Protein AF-A0A8H7SS53-F1 (afdb_monomer_lite)

Secondary structure (DSSP, 8-state):
-HHHHHHHHHHHHHHHHHHHHHHHHHHHGGGS-TTSGGGGTS--HHHHHHHHHHHHHHHHHHHHHHHHHHHHHHHHHHTT-

Sequence (81 aa):
MATDKAVGAIGCFITLGIFVYYSTWTLIMPFVDEGHPLHQYFPSWKYAVKIPLIIAIFLFTIVFTFLSLIMIKTNRTTRIY

InterPro domains:
  IPR009914 Dolichol phosphate-mannose biosynthesis regulatory [PF07297] (3-76)
  IPR009914 Dolichol phosphate-mannose biosynthesis regulatory [PTHR15039] (1-77)

Foldseek 3Di:
DVVVVVVVVVVVVVVVVVVVVLCCLQPVQVVDDPPDPVCVVHPHNVVSVVVVVVVVVVVVVVVVVVVVVVVVVVVVVVVVD

Radius of gyration: 21.92 Å; chains: 1; bounding box: 36×45×58 Å

Structure (mmCIF, N/CA/C/O backbone):
data_AF-A0A8H7SS53-F1
#
_entry.id   AF-A0A8H7SS53-F1
#
loop_
_atom_site.group_PDB
_atom_site.id
_atom_site.type_symbol
_atom_site.label_atom_id
_atom_site.label_alt_id
_atom_site.label_comp_id
_atom_site.label_asym_id
_atom_site.label_entity_id
_atom_site.label_seq_id
_atom_site.pdbx_PDB_ins_code
_atom_site.Cartn_x
_atom_site.Cartn_y
_atom_site.Cartn_z
_atom_site.occupancy
_atom_site.B_iso_or_equiv
_atom_site.auth_seq_id
_atom_site.auth_comp_id
_atom_site.auth_asym_id
_atom_site.auth_atom_id
_atom_site.pdbx_PDB_model_num
ATOM 1 N N . MET A 1 1 ? 15.856 24.437 -2.857 1.00 60.66 1 MET A N 1
ATOM 2 C CA . MET A 1 1 ? 14.989 24.889 -3.972 1.00 60.66 1 MET A CA 1
ATOM 3 C C . MET A 1 1 ? 15.011 23.955 -5.179 1.00 60.66 1 MET A C 1
ATOM 5 O O . MET A 1 1 ? 13.959 23.414 -5.485 1.00 60.66 1 MET A O 1
ATOM 9 N N . ALA A 1 2 ? 16.132 23.747 -5.890 1.00 66.81 2 ALA A N 1
ATOM 10 C CA . ALA A 1 2 ? 16.157 22.815 -7.036 1.00 66.81 2 ALA A CA 1
ATOM 11 C C . ALA A 1 2 ? 15.998 21.340 -6.609 1.00 66.81 2 ALA A C 1
ATOM 13 O O . ALA A 1 2 ? 15.266 20.589 -7.248 1.00 66.81 2 ALA A O 1
ATOM 14 N N . THR A 1 3 ? 16.603 20.959 -5.479 1.00 81.44 3 THR A N 1
ATOM 15 C CA . THR A 1 3 ? 16.496 19.616 -4.886 1.00 81.44 3 THR A CA 1
ATOM 16 C C . THR A 1 3 ? 15.055 19.247 -4.530 1.00 81.44 3 THR A C 1
ATOM 18 O O . THR A 1 3 ? 14.601 18.165 -4.882 1.00 81.44 3 THR A O 1
ATOM 21 N N . ASP A 1 4 ? 14.296 20.169 -3.930 1.00 86.31 4 ASP A N 1
ATOM 22 C CA . ASP A 1 4 ? 12.901 19.929 -3.524 1.00 86.31 4 ASP A CA 1
ATOM 23 C C . ASP A 1 4 ? 11.995 19.681 -4.741 1.00 86.31 4 ASP A C 1
ATOM 25 O O . ASP A 1 4 ? 11.148 18.787 -4.738 1.00 86.31 4 ASP A O 1
ATOM 29 N N . LYS A 1 5 ? 12.226 20.428 -5.830 1.00 84.25 5 LYS A N 1
ATOM 30 C CA . LYS A 1 5 ? 11.510 20.257 -7.103 1.00 84.25 5 LYS A CA 1
ATOM 31 C C . LYS A 1 5 ? 11.858 18.935 -7.790 1.00 84.25 5 LYS A C 1
ATOM 33 O O . LYS A 1 5 ? 10.970 18.299 -8.349 1.00 84.25 5 LYS A O 1
ATOM 38 N N . ALA A 1 6 ? 13.121 18.510 -7.733 1.00 91.00 6 ALA A N 1
ATOM 39 C CA . ALA A 1 6 ? 13.555 17.233 -8.295 1.00 91.00 6 ALA A CA 1
ATOM 40 C C . ALA A 1 6 ? 12.940 16.045 -7.541 1.00 91.00 6 ALA A C 1
ATOM 42 O O . ALA A 1 6 ? 12.410 15.134 -8.172 1.00 91.00 6 ALA A O 1
ATOM 43 N N . VAL A 1 7 ? 12.928 16.084 -6.204 1.00 91.88 7 VAL A N 1
ATOM 44 C CA . VAL A 1 7 ? 12.282 15.052 -5.374 1.00 91.88 7 VAL A CA 1
ATOM 45 C C . VAL A 1 7 ? 10.782 14.983 -5.664 1.00 91.88 7 VAL A C 1
ATOM 47 O O . VAL A 1 7 ? 10.247 13.892 -5.852 1.00 91.88 7 VAL A O 1
ATOM 50 N N . GLY A 1 8 ? 10.116 16.136 -5.783 1.00 90.50 8 GLY A N 1
ATOM 51 C CA . GLY A 1 8 ? 8.703 16.197 -6.161 1.00 90.50 8 GLY A CA 1
ATOM 52 C C . GLY A 1 8 ? 8.426 15.613 -7.550 1.00 90.50 8 GLY A C 1
ATOM 53 O O . GLY A 1 8 ? 7.497 14.823 -7.709 1.00 90.50 8 GLY A O 1
ATOM 54 N N . ALA A 1 9 ? 9.254 15.939 -8.547 1.00 92.25 9 ALA A N 1
ATOM 55 C CA . ALA A 1 9 ? 9.119 15.394 -9.897 1.00 92.25 9 ALA A CA 1
ATOM 56 C C . ALA A 1 9 ? 9.322 13.870 -9.920 1.00 92.25 9 ALA A C 1
ATOM 58 O O . ALA A 1 9 ? 8.498 13.153 -10.485 1.00 92.25 9 ALA A O 1
ATOM 59 N N . ILE A 1 10 ? 10.364 13.366 -9.251 1.00 94.12 10 ILE A N 1
ATOM 60 C CA . ILE A 1 10 ? 10.638 11.927 -9.131 1.00 94.12 10 ILE A CA 1
ATOM 61 C C . ILE A 1 10 ? 9.469 11.214 -8.442 1.00 94.12 10 ILE A C 1
ATOM 63 O O . ILE A 1 10 ? 8.969 10.217 -8.960 1.00 94.12 10 ILE A O 1
ATOM 67 N N . GLY A 1 11 ? 8.981 11.750 -7.320 1.00 94.38 11 GLY A N 1
ATOM 68 C CA . GLY A 1 11 ? 7.818 11.207 -6.618 1.00 94.38 11 GLY A CA 1
ATOM 69 C C . GLY A 1 11 ? 6.563 11.176 -7.494 1.00 94.38 11 GLY A C 1
ATOM 70 O O . GLY A 1 11 ? 5.813 10.199 -7.454 1.00 94.38 11 GLY A O 1
ATOM 71 N N . CYS A 1 12 ? 6.367 12.193 -8.338 1.00 94.75 12 CYS A N 1
ATOM 72 C CA . CYS A 1 12 ? 5.255 12.251 -9.284 1.00 94.75 12 CYS A CA 1
ATOM 73 C C . CYS A 1 12 ? 5.343 11.126 -10.326 1.00 94.75 12 CYS A C 1
ATOM 75 O O . CYS A 1 12 ? 4.377 10.387 -10.506 1.00 94.75 12 CYS A O 1
ATOM 77 N N . PHE A 1 13 ? 6.511 10.923 -10.945 1.00 95.31 13 PHE A N 1
ATOM 78 C CA . PHE A 1 13 ? 6.708 9.837 -11.912 1.00 95.31 13 PHE A CA 1
ATOM 79 C C . PHE A 1 13 ? 6.561 8.449 -11.282 1.00 95.31 13 PHE A C 1
ATOM 81 O O . PHE A 1 13 ? 5.932 7.573 -11.877 1.00 95.31 13 PHE A O 1
ATOM 88 N N . ILE A 1 14 ? 7.084 8.250 -10.069 1.00 95.75 14 ILE A N 1
ATOM 89 C CA . ILE A 1 14 ? 6.925 6.991 -9.327 1.00 95.75 14 ILE A CA 1
ATOM 90 C C . ILE A 1 14 ? 5.443 6.721 -9.059 1.00 95.75 14 ILE A C 1
ATOM 92 O O . ILE A 1 14 ? 4.941 5.638 -9.359 1.00 95.75 14 ILE A O 1
ATOM 96 N N . THR A 1 15 ? 4.730 7.718 -8.534 1.00 94.56 15 THR A N 1
ATOM 97 C CA . THR A 1 15 ? 3.297 7.605 -8.233 1.00 94.56 15 THR A CA 1
ATOM 98 C C . THR A 1 15 ? 2.494 7.313 -9.497 1.00 94.56 15 THR A C 1
ATOM 100 O O . THR A 1 15 ? 1.630 6.439 -9.481 1.00 94.56 15 THR A O 1
ATOM 103 N N . LEU A 1 16 ? 2.815 7.983 -10.607 1.00 95.56 16 LEU A N 1
ATOM 104 C CA . LEU A 1 16 ? 2.189 7.747 -11.905 1.00 95.56 16 LEU A CA 1
ATOM 105 C C . LEU A 1 16 ? 2.407 6.302 -12.382 1.00 95.56 16 LEU A C 1
ATOM 107 O O . LEU A 1 16 ? 1.456 5.646 -12.801 1.00 95.56 16 LEU A O 1
ATOM 111 N N . GLY A 1 17 ? 3.633 5.781 -12.273 1.00 94.75 17 GLY A N 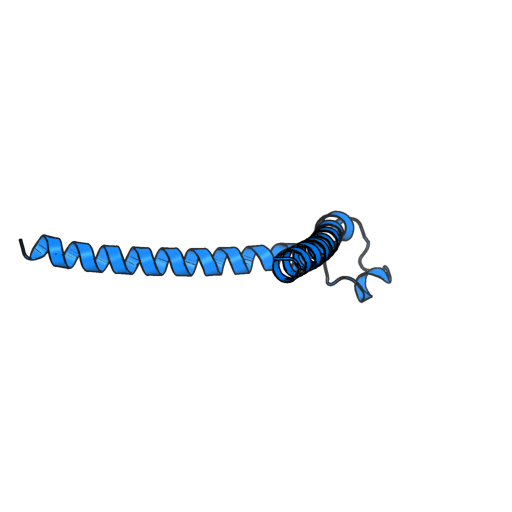1
ATOM 112 C CA . GLY A 1 17 ? 3.954 4.401 -12.645 1.00 94.75 17 GLY A CA 1
ATOM 113 C C . GLY A 1 17 ? 3.175 3.372 -11.822 1.00 94.75 17 GLY A C 1
ATOM 114 O O . GLY A 1 17 ? 2.565 2.462 -12.385 1.00 94.75 17 GLY A O 1
ATOM 115 N N . ILE A 1 18 ? 3.126 3.555 -10.498 1.00 91.81 18 ILE A N 1
ATOM 116 C CA . ILE A 1 18 ? 2.359 2.685 -9.592 1.00 91.81 18 ILE A CA 1
ATOM 117 C C . ILE A 1 18 ? 0.860 2.757 -9.916 1.00 91.81 18 ILE A C 1
ATOM 119 O O . ILE A 1 18 ? 0.194 1.723 -9.978 1.00 91.81 18 ILE A O 1
ATOM 123 N N . PHE A 1 19 ? 0.331 3.958 -10.162 1.00 89.19 19 PHE A N 1
ATOM 124 C CA . PHE A 1 19 ? -1.074 4.166 -10.507 1.00 89.19 19 PHE A CA 1
ATOM 125 C C . PHE A 1 19 ? -1.460 3.457 -11.808 1.00 89.19 19 PHE A C 1
ATOM 127 O O . PHE A 1 19 ? -2.478 2.761 -11.848 1.00 89.19 19 PHE A O 1
ATOM 134 N N . VAL A 1 20 ? -0.647 3.592 -12.859 1.00 91.12 20 VAL A N 1
ATOM 135 C CA . VAL A 1 20 ? -0.896 2.930 -14.147 1.00 91.12 20 VAL A CA 1
ATOM 136 C C . VAL A 1 20 ? -0.819 1.414 -13.991 1.00 91.12 20 VAL A C 1
ATOM 138 O O . VAL A 1 20 ? -1.716 0.718 -14.467 1.00 91.12 20 VAL A O 1
ATOM 141 N N . TYR A 1 21 ? 0.186 0.897 -13.277 1.00 87.94 21 TYR A N 1
ATOM 142 C CA . TYR A 1 21 ? 0.318 -0.536 -13.008 1.00 87.94 21 TYR A CA 1
ATOM 143 C C . TYR A 1 21 ? -0.912 -1.089 -12.278 1.00 87.94 21 TYR A C 1
ATOM 145 O O . TYR A 1 21 ? -1.509 -2.070 -12.717 1.00 87.94 21 TYR A O 1
ATOM 153 N N . TYR A 1 22 ? -1.339 -0.427 -11.202 1.00 85.56 22 TYR A N 1
ATOM 154 C CA . TYR A 1 22 ? -2.462 -0.879 -10.385 1.00 85.56 22 TYR A CA 1
ATOM 155 C C . TYR A 1 22 ? -3.814 -0.751 -11.105 1.00 85.56 22 TYR A C 1
ATOM 157 O O . TYR A 1 22 ? -4.658 -1.643 -11.000 1.00 85.56 22 TYR A O 1
ATOM 165 N N . SER A 1 23 ? -4.010 0.321 -11.879 1.00 84.06 23 SER A N 1
ATOM 166 C CA . SER A 1 23 ? -5.221 0.526 -12.689 1.00 84.06 23 SER A CA 1
ATOM 167 C C . SER A 1 23 ? -5.329 -0.517 -13.797 1.00 84.06 23 SER A C 1
ATOM 169 O O . SER A 1 23 ? -6.377 -1.134 -13.960 1.00 84.06 23 SER A O 1
ATOM 171 N N . THR A 1 24 ? -4.227 -0.772 -14.506 1.00 84.56 24 THR A N 1
ATOM 172 C CA . THR A 1 24 ? -4.139 -1.829 -15.524 1.00 84.56 24 THR A CA 1
ATOM 173 C C . THR A 1 24 ? -4.421 -3.189 -14.894 1.00 84.56 24 THR A C 1
ATOM 175 O O . THR A 1 24 ? -5.252 -3.942 -15.391 1.00 84.56 24 THR A O 1
ATOM 178 N N . TRP A 1 25 ? -3.794 -3.484 -13.753 1.00 81.88 25 TRP A N 1
ATOM 179 C CA . TRP A 1 25 ? -3.994 -4.738 -13.035 1.00 81.88 25 TRP A CA 1
ATOM 180 C C . TRP A 1 25 ? -5.455 -4.938 -12.601 1.00 81.88 25 TRP A C 1
ATOM 182 O O . TRP A 1 25 ? -6.008 -6.013 -12.807 1.00 81.88 25 TRP A O 1
ATOM 192 N N . THR A 1 26 ? -6.107 -3.905 -12.066 1.00 81.06 26 THR A N 1
ATOM 193 C CA . THR A 1 26 ? -7.495 -3.991 -11.576 1.00 81.06 26 THR A CA 1
ATOM 194 C C . THR A 1 26 ? -8.520 -4.053 -12.709 1.00 81.06 26 THR A C 1
ATOM 196 O O . THR A 1 26 ? -9.503 -4.782 -12.600 1.00 81.06 26 THR A O 1
ATOM 199 N N . LEU A 1 27 ? -8.309 -3.294 -13.790 1.00 82.88 27 LEU A N 1
ATOM 200 C CA . LEU A 1 27 ? -9.269 -3.184 -14.890 1.00 82.88 27 LEU A CA 1
ATOM 201 C C . LEU A 1 27 ? -9.103 -4.277 -15.945 1.00 82.88 27 LEU A C 1
ATOM 203 O O . LEU A 1 27 ? -10.104 -4.708 -16.499 1.00 82.88 27 LEU A O 1
ATOM 207 N N . ILE A 1 28 ? -7.878 -4.725 -16.239 1.00 79.56 28 ILE A N 1
ATOM 208 C CA . ILE A 1 28 ? -7.618 -5.665 -17.343 1.00 79.56 28 ILE A CA 1
ATOM 209 C C . ILE A 1 28 ? -7.670 -7.124 -16.882 1.00 79.56 28 ILE A C 1
ATOM 211 O O . ILE A 1 28 ? -8.245 -7.953 -17.583 1.00 79.56 28 ILE A O 1
ATOM 215 N N . MET A 1 29 ? -7.147 -7.457 -15.694 1.00 75.94 29 MET A N 1
ATOM 216 C CA . MET A 1 29 ? -7.144 -8.847 -15.212 1.00 75.94 29 MET A CA 1
ATOM 217 C C . MET A 1 29 ? -8.509 -9.550 -15.126 1.00 75.94 29 MET A C 1
ATOM 219 O O . MET A 1 29 ? -8.507 -10.758 -15.348 1.00 75.94 29 MET A O 1
ATOM 223 N N . PRO A 1 30 ? -9.663 -8.908 -14.827 1.00 74.88 30 PRO A N 1
ATOM 224 C CA . PRO A 1 30 ? -10.944 -9.625 -14.839 1.00 74.88 30 PRO A CA 1
ATOM 225 C C . PRO A 1 30 ? -11.363 -10.119 -16.234 1.00 74.88 30 PRO A C 1
ATOM 227 O O . PRO A 1 30 ? -12.272 -10.937 -16.326 1.00 74.88 30 PRO A O 1
ATOM 230 N N . PHE A 1 31 ? -10.719 -9.641 -17.303 1.00 75.38 31 PHE A N 1
ATOM 231 C CA . PHE A 1 31 ? -11.003 -10.028 -18.687 1.00 75.38 31 PHE A CA 1
ATOM 232 C C . PHE A 1 31 ? -9.942 -10.967 -19.289 1.00 75.38 31 PHE A C 1
ATOM 234 O O . PHE A 1 31 ? -10.049 -11.326 -20.459 1.00 75.38 31 PHE A O 1
ATOM 241 N N . VAL A 1 32 ? -8.906 -11.340 -18.527 1.00 72.69 32 VAL A N 1
ATOM 242 C CA . VAL A 1 32 ? -7.822 -12.228 -18.978 1.00 72.69 32 VAL A CA 1
ATOM 243 C C . VAL A 1 32 ? -8.035 -13.626 -18.402 1.00 72.69 32 VAL A C 1
ATOM 245 O O . VAL A 1 32 ? -8.134 -13.788 -17.187 1.00 72.69 32 VAL A O 1
ATOM 248 N N . ASP A 1 33 ? -8.050 -14.640 -19.267 1.00 72.44 33 ASP A N 1
ATOM 249 C CA . ASP A 1 33 ? -8.236 -16.036 -18.863 1.00 72.44 33 ASP A CA 1
ATOM 250 C C . ASP A 1 33 ? -7.086 -16.567 -17.989 1.00 72.44 33 ASP A C 1
ATOM 252 O O . ASP A 1 33 ? -5.908 -16.236 -18.177 1.00 72.44 33 ASP A O 1
ATOM 256 N N . GLU A 1 34 ? -7.432 -17.462 -17.059 1.00 66.50 34 GLU A N 1
ATOM 257 C CA . GLU A 1 34 ? -6.531 -18.031 -16.041 1.00 66.50 34 GLU A CA 1
ATOM 258 C C . GLU A 1 34 ? -5.351 -18.841 -16.627 1.00 66.50 34 GLU A C 1
ATOM 260 O O . GLU A 1 34 ? -4.364 -19.085 -15.936 1.00 66.50 34 GLU A O 1
ATOM 265 N N . GLY A 1 35 ? -5.412 -19.225 -17.909 1.00 67.06 35 GLY A N 1
ATOM 266 C CA . GLY A 1 35 ? -4.358 -19.966 -18.620 1.00 67.06 35 GLY A CA 1
ATOM 267 C C . GLY A 1 35 ? -3.334 -19.107 -19.374 1.00 67.06 35 GLY A C 1
ATOM 268 O O . GLY A 1 35 ? -2.438 -19.655 -20.016 1.00 67.06 35 GLY A O 1
ATOM 269 N N . HIS A 1 36 ? -3.454 -17.775 -19.346 1.00 69.12 36 HIS A N 1
ATOM 270 C CA . HIS A 1 36 ? -2.580 -16.889 -20.120 1.00 69.12 36 HIS A CA 1
ATOM 271 C C . HIS A 1 36 ? -1.243 -16.624 -19.390 1.00 69.12 36 HIS A C 1
ATOM 273 O O . HIS A 1 36 ? -1.266 -16.325 -18.193 1.00 69.12 36 HIS A O 1
ATOM 279 N N . PRO A 1 37 ? -0.080 -16.584 -20.078 1.00 71.19 37 PRO A N 1
ATOM 280 C CA 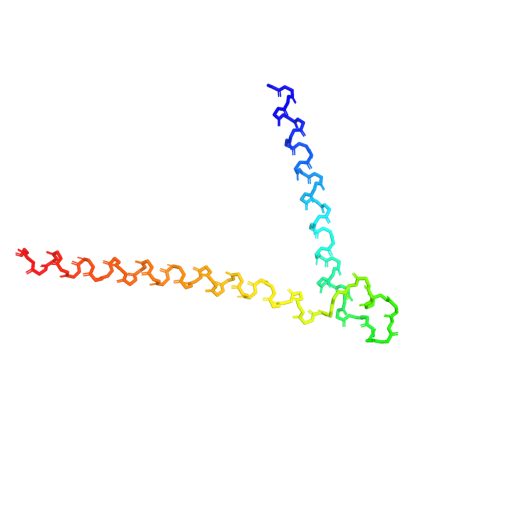. PRO A 1 37 ? 1.238 -16.296 -19.474 1.00 71.19 37 PRO A CA 1
ATOM 281 C C . PRO A 1 37 ? 1.338 -14.942 -18.744 1.00 71.19 37 PRO A C 1
ATOM 283 O O . PRO A 1 37 ? 2.293 -14.685 -18.016 1.00 71.19 37 PRO A O 1
ATOM 286 N N . LEU A 1 38 ? 0.329 -14.078 -18.889 1.00 66.88 38 LEU A N 1
ATOM 287 C CA . LEU A 1 38 ? 0.205 -12.824 -18.142 1.00 66.88 38 LEU A CA 1
ATOM 288 C C . LEU A 1 38 ? -0.042 -13.053 -16.640 1.00 66.88 38 LEU A C 1
ATOM 290 O O . LEU A 1 38 ? 0.328 -12.198 -15.839 1.00 66.88 38 LEU A O 1
ATOM 294 N N . HIS A 1 39 ? -0.557 -14.219 -16.237 1.00 67.56 39 HIS A N 1
ATOM 295 C CA . HIS A 1 39 ? -0.712 -14.595 -14.825 1.00 67.56 39 HIS A CA 1
ATOM 296 C C . HIS A 1 39 ? 0.627 -14.791 -14.085 1.00 67.56 39 HIS A C 1
ATOM 298 O O . HIS A 1 39 ? 0.647 -14.811 -12.856 1.00 67.56 39 HIS A O 1
ATOM 304 N N . GLN A 1 40 ? 1.756 -14.907 -14.799 1.00 67.38 40 GLN A N 1
ATOM 305 C CA . GLN A 1 40 ? 3.090 -14.941 -14.185 1.00 67.38 40 GLN A CA 1
ATOM 306 C C . GLN A 1 40 ? 3.594 -13.537 -13.807 1.00 67.38 40 GLN A C 1
ATOM 308 O O . GLN A 1 40 ? 4.362 -13.390 -12.859 1.00 67.38 40 GLN A O 1
ATOM 313 N N . TYR A 1 41 ? 3.155 -12.507 -14.536 1.00 69.44 41 TYR A N 1
ATOM 314 C CA . TYR A 1 41 ? 3.534 -11.113 -14.291 1.00 69.44 41 TYR A CA 1
ATOM 315 C C . TYR A 1 41 ? 2.549 -10.394 -13.366 1.00 69.44 41 TYR A C 1
ATOM 317 O O . TYR A 1 41 ? 2.942 -9.484 -12.640 1.00 69.44 41 TYR A O 1
ATOM 325 N N . PHE A 1 42 ? 1.285 -10.820 -13.361 1.00 66.00 42 PHE A N 1
ATOM 326 C CA . PHE A 1 42 ? 0.225 -10.228 -12.557 1.00 66.00 42 PHE A CA 1
ATOM 327 C C . PHE A 1 42 ? -0.343 -11.257 -11.571 1.00 66.00 42 PHE A C 1
ATOM 329 O O . PHE A 1 42 ? -0.839 -12.299 -12.002 1.00 66.00 42 PHE A O 1
ATOM 336 N N . PRO A 1 43 ? -0.340 -10.977 -10.252 1.00 67.38 43 PRO A N 1
ATOM 337 C CA . PRO A 1 43 ? -1.018 -11.833 -9.287 1.00 67.38 43 PRO A CA 1
ATOM 338 C C . PRO A 1 43 ? -2.513 -11.919 -9.619 1.00 67.38 43 PRO A C 1
ATOM 340 O O . PRO A 1 43 ? -3.074 -10.991 -10.202 1.00 67.38 43 PRO A O 1
ATOM 343 N N . SER A 1 44 ? -3.180 -13.007 -9.222 1.00 70.88 44 SER A N 1
ATOM 344 C CA . SER A 1 44 ? -4.607 -13.195 -9.534 1.00 70.88 44 SER A CA 1
ATOM 345 C C . SER A 1 44 ? -5.461 -11.972 -9.159 1.00 70.88 44 SER A C 1
ATOM 347 O O . SER A 1 44 ? -5.250 -11.343 -8.116 1.00 70.88 44 SER A O 1
ATOM 349 N N . TRP A 1 45 ? -6.460 -11.658 -9.991 1.00 67.62 45 TRP A N 1
ATOM 350 C CA . TRP A 1 45 ? -7.360 -10.500 -9.844 1.00 67.62 45 TRP A CA 1
ATOM 351 C C . TRP A 1 45 ? -8.003 -10.392 -8.451 1.00 67.62 45 TRP A C 1
ATOM 353 O O . TRP A 1 45 ? -8.292 -9.302 -7.959 1.00 67.62 45 TRP A O 1
ATOM 363 N N . LYS A 1 46 ? -8.165 -11.527 -7.762 1.00 72.50 46 LYS A N 1
ATOM 364 C CA . LYS A 1 46 ? -8.692 -11.602 -6.394 1.00 72.50 46 LYS A CA 1
ATOM 365 C C . LYS A 1 46 ? -7.862 -10.772 -5.410 1.00 72.50 46 LYS A C 1
ATOM 367 O O . LYS A 1 46 ? -8.414 -10.272 -4.434 1.00 72.50 46 LYS A O 1
ATOM 372 N N . TYR A 1 47 ? -6.556 -10.620 -5.633 1.00 73.12 47 TYR A N 1
ATOM 373 C CA . TYR A 1 47 ? -5.695 -9.804 -4.773 1.00 73.12 47 TYR A CA 1
ATOM 374 C C . TYR A 1 47 ? -5.869 -8.303 -5.004 1.00 73.12 47 TYR A C 1
ATOM 376 O O . TYR A 1 47 ? -5.761 -7.549 -4.037 1.00 73.12 47 TYR A O 1
ATOM 384 N N . ALA A 1 48 ? -6.213 -7.876 -6.223 1.00 76.25 48 ALA A N 1
ATOM 385 C CA . ALA A 1 48 ? -6.449 -6.466 -6.526 1.00 76.25 48 ALA A CA 1
ATOM 386 C C . ALA A 1 48 ? -7.559 -5.888 -5.631 1.00 76.25 48 ALA A C 1
ATOM 388 O O . ALA A 1 48 ? -7.374 -4.837 -5.034 1.00 76.25 48 ALA A O 1
ATOM 389 N N . VAL A 1 49 ? -8.656 -6.626 -5.422 1.00 76.06 49 VAL A N 1
ATOM 390 C CA . VAL A 1 49 ? -9.769 -6.199 -4.548 1.00 76.06 49 VAL A CA 1
ATOM 391 C C . VAL A 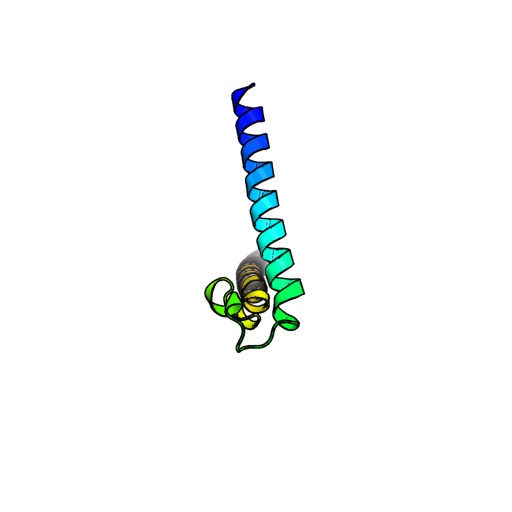1 49 ? -9.451 -6.366 -3.055 1.00 76.06 49 VAL A C 1
ATOM 393 O O . VAL A 1 49 ? -9.885 -5.567 -2.224 1.00 76.06 49 VAL A O 1
ATOM 396 N N . LYS A 1 50 ? -8.678 -7.394 -2.682 1.00 80.19 50 LYS A N 1
ATOM 397 C CA . LYS A 1 50 ? -8.359 -7.677 -1.271 1.00 80.19 50 LYS A CA 1
ATOM 398 C C . LYS A 1 50 ? -7.450 -6.625 -0.640 1.00 80.19 50 LYS A C 1
ATOM 400 O O . LYS A 1 50 ? -7.611 -6.335 0.542 1.00 80.19 50 LYS A O 1
ATOM 405 N N . ILE A 1 51 ? -6.508 -6.061 -1.395 1.00 83.69 51 ILE A N 1
ATOM 406 C CA . ILE A 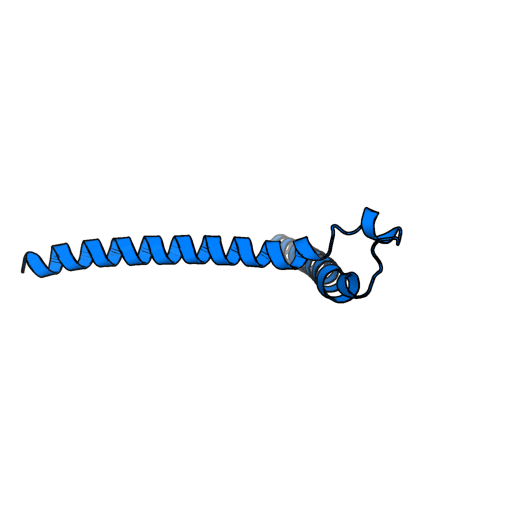1 51 ? -5.534 -5.097 -0.860 1.00 83.69 51 ILE A CA 1
ATOM 407 C C . ILE A 1 51 ? -6.228 -3.828 -0.311 1.00 83.69 51 ILE A C 1
ATOM 409 O O . ILE A 1 51 ? -6.032 -3.534 0.871 1.00 83.69 51 ILE A O 1
ATOM 413 N N . PRO A 1 52 ? -7.097 -3.119 -1.066 1.00 83.00 52 PRO A N 1
ATOM 414 C CA . PRO A 1 52 ? -7.848 -1.975 -0.549 1.00 83.00 52 PRO A CA 1
ATOM 415 C C . PRO A 1 52 ? -8.771 -2.349 0.607 1.00 83.00 52 PRO A C 1
ATOM 417 O O . PRO A 1 52 ? -8.907 -1.582 1.557 1.00 83.00 52 PRO A O 1
ATOM 420 N N . LEU A 1 53 ? -9.380 -3.538 0.555 1.00 87.00 53 LEU A N 1
ATOM 421 C CA . LEU A 1 53 ? -10.289 -4.006 1.596 1.00 87.00 53 LEU A CA 1
ATOM 422 C C . LEU A 1 53 ? -9.576 -4.159 2.947 1.00 87.00 53 LEU A C 1
ATOM 424 O O . LEU A 1 53 ? -10.085 -3.690 3.962 1.00 87.00 53 LEU A O 1
ATOM 428 N N . ILE A 1 54 ? -8.385 -4.765 2.969 1.00 88.94 54 ILE A N 1
ATOM 429 C CA . ILE A 1 54 ? -7.599 -4.932 4.201 1.00 88.94 54 ILE A CA 1
ATOM 43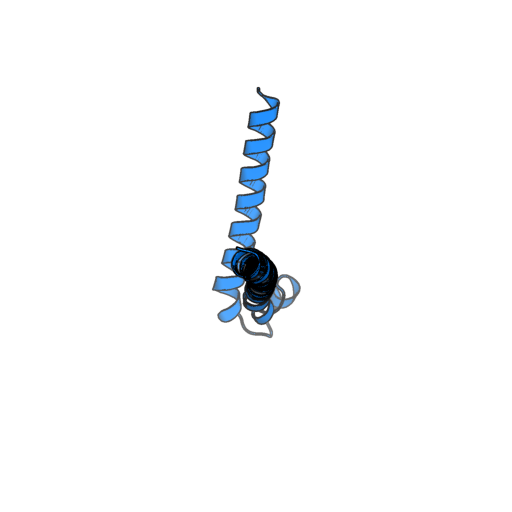0 C C . ILE A 1 54 ? -7.176 -3.568 4.759 1.00 88.94 54 ILE A C 1
ATOM 432 O O . ILE A 1 54 ? -7.297 -3.340 5.962 1.00 88.94 54 ILE A O 1
ATOM 436 N N . ILE A 1 55 ? -6.737 -2.645 3.897 1.00 91.69 55 ILE A N 1
ATOM 437 C CA . ILE A 1 55 ? -6.364 -1.281 4.301 1.00 91.69 55 ILE A CA 1
ATOM 438 C C . ILE A 1 55 ? -7.567 -0.551 4.907 1.00 91.69 55 ILE A C 1
ATOM 440 O O . ILE A 1 55 ? -7.441 0.061 5.967 1.00 91.69 55 ILE A O 1
ATOM 444 N N . ALA A 1 56 ? -8.740 -0.648 4.275 1.00 91.00 56 ALA A N 1
ATOM 445 C CA . ALA A 1 56 ? -9.965 -0.045 4.782 1.00 91.00 56 ALA A CA 1
ATOM 446 C C . ALA A 1 56 ? -10.337 -0.619 6.154 1.00 91.00 56 ALA A C 1
ATOM 448 O O . ALA A 1 56 ? -10.552 0.147 7.090 1.00 91.00 56 ALA A O 1
ATOM 449 N N . ILE A 1 57 ? -10.350 -1.947 6.310 1.00 95.44 57 ILE A N 1
ATOM 450 C CA . ILE A 1 57 ? -10.653 -2.606 7.592 1.00 95.44 57 ILE A CA 1
ATOM 451 C C . ILE A 1 57 ? -9.670 -2.163 8.678 1.00 95.44 57 ILE A C 1
ATOM 453 O O . ILE A 1 57 ? -10.082 -1.870 9.802 1.00 95.44 57 ILE A O 1
ATOM 457 N N . PHE A 1 58 ? -8.381 -2.080 8.352 1.00 96.44 58 PHE A N 1
ATOM 458 C CA . PHE A 1 58 ? -7.356 -1.637 9.289 1.00 96.44 58 PHE A CA 1
ATOM 459 C C . PHE A 1 58 ? -7.589 -0.188 9.735 1.00 96.44 58 PHE A C 1
ATOM 461 O O . PHE A 1 58 ? -7.605 0.098 10.933 1.00 96.44 58 PHE A O 1
ATOM 468 N N . LEU A 1 59 ? -7.864 0.712 8.787 1.00 94.69 59 LEU A N 1
ATOM 469 C CA . LEU A 1 59 ? -8.179 2.110 9.072 1.00 94.69 59 LEU A CA 1
ATOM 470 C C . LEU A 1 59 ? -9.449 2.242 9.922 1.00 94.69 59 LEU A C 1
ATOM 472 O O . LEU A 1 59 ? -9.448 2.951 10.927 1.00 94.69 59 LEU A O 1
ATOM 476 N N . PHE A 1 60 ? -10.515 1.523 9.563 1.00 96.75 60 PHE A N 1
ATOM 477 C CA . PHE A 1 60 ? -11.751 1.497 10.341 1.00 96.75 60 PHE A CA 1
ATOM 478 C C . PHE A 1 60 ? -11.502 0.994 11.757 1.00 96.75 60 PHE A C 1
ATOM 480 O O . PHE A 1 60 ? -11.986 1.607 12.702 1.00 96.75 60 PHE A O 1
ATOM 487 N N . THR A 1 61 ? -10.711 -0.065 11.923 1.00 96.88 61 THR A N 1
ATOM 488 C CA . THR A 1 61 ? -10.363 -0.597 13.246 1.00 96.88 61 THR A CA 1
ATOM 489 C C . THR A 1 61 ? -9.707 0.480 14.105 1.00 96.88 61 THR A C 1
ATOM 491 O O . THR A 1 61 ? -10.145 0.705 15.231 1.00 96.88 61 THR A O 1
ATOM 494 N N . ILE A 1 62 ? -8.735 1.215 13.555 1.00 97.06 62 ILE A N 1
ATOM 495 C CA . ILE A 1 62 ? -8.073 2.327 14.253 1.00 97.06 62 ILE A CA 1
ATOM 496 C C . ILE A 1 62 ? -9.088 3.402 14.662 1.00 97.06 62 ILE A C 1
ATOM 498 O O . ILE A 1 62 ? -9.096 3.835 15.817 1.00 97.06 62 ILE A O 1
ATOM 502 N N . VAL A 1 63 ? -9.967 3.808 13.742 1.00 96.94 63 VAL A N 1
ATOM 503 C CA . VAL A 1 63 ? -11.005 4.814 14.009 1.00 96.94 63 VAL A CA 1
ATOM 504 C C . VAL A 1 63 ? -11.958 4.338 15.107 1.00 96.94 63 VAL A C 1
ATOM 506 O O . VAL A 1 63 ? -12.183 5.066 16.070 1.00 96.94 63 VAL A O 1
ATOM 509 N N . PHE A 1 64 ? -12.475 3.112 15.024 1.00 96.62 64 PHE A N 1
ATOM 510 C CA . PHE A 1 64 ? -13.381 2.552 16.030 1.00 96.62 64 PHE A CA 1
ATOM 511 C C . PHE A 1 64 ? -12.716 2.400 17.397 1.00 96.62 64 PHE A C 1
ATOM 513 O O . PHE A 1 64 ? -13.346 2.693 18.417 1.00 96.62 64 PHE A O 1
ATOM 520 N N . THR A 1 65 ? -11.448 1.986 17.448 1.00 96.50 65 THR A N 1
ATOM 521 C CA . THR A 1 65 ? -10.688 1.937 18.701 1.00 96.50 65 THR A CA 1
ATOM 522 C C . THR A 1 65 ? -10.559 3.332 19.305 1.00 96.50 65 THR A C 1
ATOM 524 O O . THR A 1 65 ? -10.875 3.517 20.480 1.00 96.50 65 THR A O 1
ATOM 527 N N . PHE A 1 66 ? -10.172 4.329 18.510 1.00 95.81 66 PHE A N 1
ATOM 528 C CA . PHE A 1 66 ? -10.064 5.709 18.978 1.00 95.81 66 PHE A CA 1
ATOM 529 C C . PHE A 1 66 ? -11.408 6.252 19.486 1.00 95.81 66 PHE A C 1
ATOM 531 O O . PHE A 1 66 ? -11.478 6.782 20.596 1.00 95.81 66 PHE A O 1
ATOM 538 N N . LEU A 1 67 ? -12.484 6.045 18.721 1.00 95.88 67 LEU A N 1
ATOM 539 C CA . LEU A 1 67 ? -13.848 6.416 19.105 1.00 95.88 67 LEU A CA 1
ATOM 540 C C . LEU A 1 67 ? -14.267 5.759 20.430 1.00 95.88 67 LEU A C 1
ATOM 542 O O . LEU A 1 67 ? -14.789 6.424 21.324 1.00 95.88 67 LEU A O 1
ATOM 546 N N . SER A 1 68 ? -13.979 4.471 20.602 1.00 95.00 68 SER A N 1
ATOM 547 C CA . SER A 1 68 ? -14.294 3.748 21.840 1.00 95.00 68 SER A CA 1
ATOM 548 C C . SER A 1 68 ? -13.552 4.338 23.045 1.00 95.00 68 SER A C 1
ATOM 550 O O . SER A 1 68 ? -14.141 4.525 24.112 1.00 95.00 68 SER A O 1
ATOM 552 N N . LEU A 1 69 ? -12.276 4.701 22.879 1.00 94.81 69 LEU A N 1
ATOM 553 C CA . LEU A 1 69 ? -11.473 5.313 23.941 1.00 94.81 69 LEU A CA 1
ATOM 554 C C . LEU A 1 69 ? -12.017 6.686 24.362 1.00 94.81 69 LEU A C 1
ATOM 556 O O . LEU A 1 69 ? -12.133 6.951 25.564 1.00 94.81 69 LEU A O 1
ATOM 560 N N . ILE A 1 70 ? -12.395 7.543 23.406 1.00 93.88 70 ILE A N 1
ATOM 561 C CA . ILE A 1 70 ?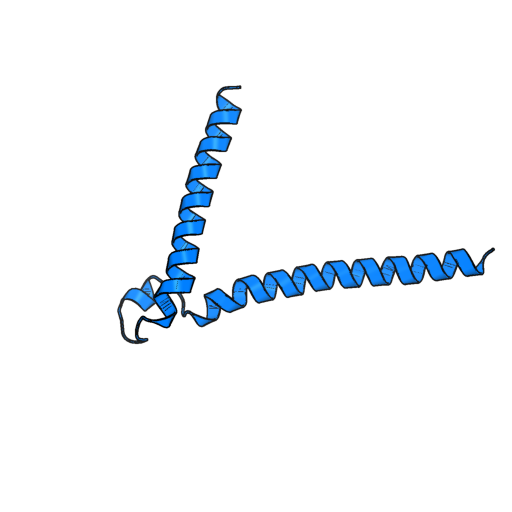 -12.970 8.859 23.732 1.00 93.88 70 ILE A CA 1
ATOM 562 C C . ILE A 1 70 ? -14.345 8.726 24.396 1.00 93.88 70 ILE A C 1
ATOM 564 O O . ILE A 1 70 ? -14.626 9.466 25.339 1.00 93.88 70 ILE A O 1
ATOM 568 N N . MET A 1 71 ? -15.167 7.751 23.986 1.00 93.38 71 MET A N 1
ATOM 569 C CA . MET A 1 71 ? -16.471 7.491 24.604 1.00 93.38 71 MET A CA 1
ATOM 570 C C . MET A 1 71 ? -16.323 7.037 26.060 1.00 93.38 71 MET A C 1
ATOM 572 O O . MET A 1 71 ? -17.054 7.495 26.937 1.00 93.38 71 MET A O 1
ATOM 576 N N . ILE A 1 72 ? -15.337 6.188 26.356 1.00 91.94 72 ILE A N 1
ATOM 577 C CA . ILE A 1 72 ? -15.058 5.763 27.735 1.00 91.94 72 ILE A CA 1
ATOM 578 C C . ILE A 1 72 ? -14.542 6.942 28.569 1.00 91.94 72 ILE A C 1
ATOM 580 O O . ILE A 1 72 ? -14.946 7.114 29.722 1.00 91.94 72 ILE A O 1
ATOM 584 N N . LYS A 1 73 ? -13.653 7.770 28.007 1.00 85.25 73 LYS A N 1
ATOM 585 C CA . LYS A 1 73 ? -13.084 8.921 28.718 1.00 85.25 73 LYS A CA 1
ATOM 586 C C . LYS A 1 73 ? -14.130 10.003 28.994 1.00 85.25 73 LYS A C 1
ATOM 588 O O . LYS A 1 73 ? -14.162 10.510 30.113 1.00 85.25 73 LYS A O 1
ATOM 593 N N . THR A 1 74 ? -14.985 10.328 28.022 1.00 80.94 74 THR A N 1
ATOM 594 C CA . THR A 1 74 ? -16.027 11.355 28.189 1.00 80.94 74 THR A CA 1
ATOM 595 C C . THR A 1 74 ? -17.039 10.952 29.262 1.00 80.94 74 THR A C 1
ATOM 597 O O . THR A 1 74 ? -17.324 11.744 30.157 1.00 80.94 74 THR A O 1
ATOM 600 N N . ASN A 1 75 ? -17.461 9.681 29.288 1.00 76.12 75 ASN A N 1
ATOM 601 C CA . ASN A 1 75 ? -18.418 9.192 30.283 1.00 76.12 75 ASN A CA 1
ATOM 602 C C . ASN A 1 75 ? -17.866 9.278 31.721 1.00 76.12 75 ASN A C 1
ATOM 604 O O . ASN A 1 75 ? -18.594 9.607 32.654 1.00 76.12 75 ASN A O 1
ATOM 608 N N . ARG A 1 76 ? -16.556 9.048 31.912 1.00 70.38 76 ARG A N 1
ATOM 609 C CA . ARG A 1 76 ? -15.911 9.234 33.225 1.00 70.38 76 ARG A CA 1
ATOM 610 C C . ARG A 1 76 ? -15.873 10.696 33.658 1.00 70.38 76 ARG A C 1
ATOM 612 O O . ARG A 1 76 ? -16.030 10.949 34.840 1.00 70.38 76 ARG A O 1
ATOM 619 N N . THR A 1 77 ? -15.657 11.638 32.742 1.00 70.25 77 THR A N 1
ATOM 620 C CA . THR A 1 77 ? -15.597 13.068 33.080 1.00 70.25 77 THR A CA 1
ATOM 621 C C . THR A 1 77 ? -16.981 13.624 33.416 1.00 70.25 77 THR A C 1
ATOM 623 O O . THR A 1 77 ? -17.118 14.297 34.430 1.00 70.25 77 THR A O 1
ATOM 626 N N . THR A 1 78 ? -18.015 13.302 32.630 1.00 71.62 78 THR A N 1
ATOM 627 C CA . THR A 1 78 ? -19.396 13.756 32.890 1.00 71.62 78 THR A CA 1
ATOM 628 C C . THR A 1 78 ? -19.945 13.246 34.219 1.00 71.62 78 THR A C 1
ATOM 630 O O . THR A 1 78 ? -20.766 13.915 34.822 1.00 71.62 78 THR A O 1
ATOM 633 N N . ARG A 1 79 ? -19.493 12.084 34.703 1.00 60.25 79 ARG A N 1
ATOM 634 C CA . ARG A 1 79 ? -19.960 11.514 35.975 1.00 60.25 79 ARG A CA 1
ATOM 635 C C . ARG A 1 79 ? -19.344 12.171 37.225 1.00 60.25 79 ARG A C 1
ATOM 637 O O . ARG A 1 79 ? -19.765 11.837 38.326 1.00 60.25 79 ARG A O 1
ATOM 644 N N . ILE A 1 80 ? -18.312 13.009 37.079 1.00 60.16 80 ILE A N 1
ATOM 645 C CA . ILE A 1 80 ? -17.574 13.631 38.203 1.00 60.16 80 ILE A CA 1
ATOM 646 C C . ILE A 1 80 ? -18.002 15.100 38.427 1.00 60.16 80 ILE A C 1
ATOM 648 O O . ILE A 1 80 ? -17.648 15.684 39.448 1.00 60.16 80 ILE A O 1
ATOM 652 N N . TYR A 1 81 ? -18.786 15.674 37.510 1.00 50.47 81 TYR A N 1
ATOM 653 C CA . TYR A 1 81 ? -19.475 16.961 37.671 1.00 50.47 81 TYR A CA 1
ATOM 654 C C . TYR A 1 81 ? -20.956 16.726 37.967 1.00 50.47 81 TYR A C 1
ATOM 656 O O . TYR A 1 81 ? -21.532 17.553 38.704 1.00 50.47 81 TYR A O 1
#

pLDDT: mean 82.58, std 11.73, range [50.47, 97.06]

Organism: NCBI:txid101142